Protein AF-C9KJD7-F1 (afdb_monomer_lite)

pLDDT: mean 94.2, std 3.02, range [83.0, 98.0]

Foldseek 3Di:
DCVPDVVSVVVCVVCPQWNCVDPDTDGNVCNVDDPQNVLVCCQVVVPDDDCQQPHWDQDPVRGIGTPHDRDCPDQDDPPCLLVDDDCRQSLNVCCVPPVVVSCCCVPVVVVVVVQVVVCVVPVGDRRHD

InterPro domains:
  IPR014729 Rossmann-like alpha/beta/alpha sandwich fold [G3DSA:3.40.50.620] (1-95)

Secondary structure (DSSP, 8-state):
-GGG-HHHHHHHHHH-SEETTSSS-EE-GGGS--HHHHHHHHHHHT----GGG--EEE-TTS-EEESS-S----TT--TTGGG--GGG-HHHHHHHH-HHHHHIIIIIS-HHHHHHHHHHHH-PPP---

Organism: NCBI:txid500635

Radius of gyration: 19.28 Å; chains: 1; bounding box: 46×38×44 Å

Structure (mmCIF, N/CA/C/O backbone):
data_AF-C9KJD7-F1
#
_entry.id   AF-C9KJD7-F1
#
loop_
_atom_site.group_PDB
_atom_site.id
_atom_site.type_symbol
_atom_site.label_atom_id
_atom_site.label_alt_id
_atom_site.label_comp_id
_atom_site.label_asym_id
_atom_site.label_entity_id
_atom_site.label_seq_id
_atom_site.pdbx_PDB_ins_code
_atom_site.Cartn_x
_atom_site.Cartn_y
_atom_site.Cartn_z
_atom_site.occupancy
_atom_site.B_iso_or_equiv
_atom_site.auth_seq_id
_atom_site.auth_comp_id
_atom_site.auth_asym_id
_atom_site.auth_atom_id
_atom_site.pdbx_PDB_model_num
ATOM 1 N N . MET A 1 1 ? 8.123 -0.818 -9.303 1.00 92.56 1 MET A N 1
ATOM 2 C CA . MET A 1 1 ? 7.869 -0.478 -10.717 1.00 92.56 1 MET A CA 1
ATOM 3 C C . MET A 1 1 ? 8.272 0.971 -10.977 1.00 92.56 1 MET A C 1
ATOM 5 O O . MET A 1 1 ? 8.283 1.766 -10.039 1.00 92.56 1 MET A O 1
ATOM 9 N N . ALA A 1 2 ? 8.653 1.328 -12.207 1.00 95.12 2 ALA A N 1
ATOM 10 C CA . ALA A 1 2 ? 9.039 2.704 -12.550 1.00 95.12 2 ALA A CA 1
ATOM 11 C C . ALA A 1 2 ? 7.876 3.688 -12.342 1.00 95.12 2 ALA A C 1
ATOM 13 O O . ALA A 1 2 ? 8.091 4.812 -11.901 1.00 95.12 2 ALA A O 1
ATOM 14 N N . SER A 1 3 ? 6.646 3.220 -12.566 1.00 94.44 3 SER A N 1
ATOM 15 C CA . SER A 1 3 ? 5.395 3.955 -12.352 1.00 94.44 3 SER A CA 1
ATOM 16 C C . SER A 1 3 ? 5.130 4.377 -10.901 1.00 94.44 3 SER A C 1
ATOM 18 O O . SER A 1 3 ? 4.305 5.253 -10.670 1.00 94.44 3 SER A O 1
ATOM 20 N N . GLU A 1 4 ? 5.805 3.786 -9.910 1.00 90.88 4 GLU A N 1
ATOM 21 C CA . GLU A 1 4 ? 5.519 4.053 -8.493 1.00 90.88 4 GLU A CA 1
ATOM 22 C C . GLU A 1 4 ? 6.102 5.375 -7.990 1.00 90.88 4 GLU A C 1
ATOM 24 O O . GLU A 1 4 ? 5.655 5.893 -6.968 1.00 90.88 4 GLU A O 1
ATOM 29 N N . SER A 1 5 ? 7.130 5.918 -8.650 1.00 94.69 5 SER A N 1
ATOM 30 C CA . SER A 1 5 ? 7.665 7.230 -8.288 1.00 94.69 5 SER A CA 1
ATOM 31 C C . SER A 1 5 ? 8.477 7.863 -9.408 1.00 94.69 5 SER A C 1
ATOM 33 O O . SER A 1 5 ? 9.162 7.187 -10.175 1.00 94.69 5 SER A O 1
ATOM 35 N N . ARG A 1 6 ? 8.501 9.200 -9.432 1.00 96.38 6 ARG A N 1
ATOM 36 C CA . ARG A 1 6 ? 9.325 9.970 -10.374 1.00 96.38 6 ARG A CA 1
ATOM 37 C C . ARG A 1 6 ? 10.816 9.634 -10.267 1.00 96.38 6 ARG A C 1
ATOM 39 O O . ARG A 1 6 ? 11.512 9.610 -11.274 1.00 96.38 6 ARG A O 1
ATOM 46 N N . LEU A 1 7 ? 11.302 9.336 -9.060 1.00 95.88 7 LEU A N 1
ATOM 47 C CA . LEU A 1 7 ? 12.688 8.909 -8.847 1.00 95.88 7 LEU A CA 1
ATOM 48 C C . LEU A 1 7 ? 12.970 7.554 -9.509 1.00 95.88 7 LEU A C 1
ATOM 50 O O . LEU A 1 7 ? 13.984 7.416 -10.189 1.00 95.88 7 LEU A O 1
ATOM 54 N N . ARG A 1 8 ? 12.069 6.572 -9.355 1.00 95.00 8 ARG A N 1
ATOM 55 C CA . ARG A 1 8 ? 12.198 5.251 -9.995 1.00 95.00 8 ARG A CA 1
ATOM 56 C C . ARG A 1 8 ? 12.112 5.360 -11.512 1.00 95.00 8 ARG A C 1
ATOM 58 O O . ARG A 1 8 ? 12.933 4.756 -12.195 1.00 95.00 8 ARG A O 1
ATOM 65 N N . TYR A 1 9 ? 11.180 6.166 -12.015 1.00 96.00 9 TYR A N 1
ATOM 66 C CA . TYR A 1 9 ? 11.052 6.474 -13.436 1.00 96.00 9 TYR A CA 1
ATOM 67 C C . TYR A 1 9 ? 12.339 7.071 -14.009 1.00 96.00 9 TYR A C 1
ATOM 69 O O . TYR A 1 9 ? 12.933 6.494 -14.914 1.00 96.00 9 TYR A O 1
ATOM 77 N N . ASN A 1 10 ? 12.840 8.161 -13.423 1.00 95.50 10 ASN A N 1
ATOM 78 C CA . ASN A 1 10 ? 14.061 8.813 -13.896 1.00 95.50 10 ASN A CA 1
ATOM 79 C C . ASN A 1 10 ? 15.281 7.886 -13.820 1.00 95.50 10 ASN A C 1
ATOM 81 O O . ASN A 1 10 ? 16.130 7.915 -14.706 1.00 95.50 10 ASN A O 1
ATOM 85 N N . ALA A 1 11 ? 15.383 7.062 -12.774 1.00 93.19 11 ALA A N 1
ATOM 86 C CA . ALA A 1 11 ? 16.453 6.077 -12.665 1.00 93.19 11 ALA A CA 1
ATOM 87 C C . ALA A 1 11 ? 16.360 5.010 -13.766 1.00 93.19 11 ALA A C 1
ATOM 89 O O . ALA A 1 11 ? 17.380 4.650 -14.343 1.00 93.19 11 ALA A O 1
ATOM 90 N N . TRP A 1 12 ? 15.153 4.528 -14.077 1.00 94.38 12 TRP A N 1
ATOM 91 C CA . TRP A 1 12 ? 14.939 3.576 -15.164 1.00 94.38 12 TRP A CA 1
ATOM 92 C C . TRP A 1 12 ? 15.247 4.190 -16.531 1.00 94.38 12 TRP A C 1
ATOM 94 O O . TRP A 1 12 ? 15.902 3.545 -17.333 1.00 94.38 12 TRP A O 1
ATOM 104 N N . ILE A 1 13 ? 14.870 5.446 -16.786 1.00 95.12 13 ILE A N 1
ATOM 105 C CA . ILE A 1 13 ? 15.190 6.127 -18.054 1.00 95.12 13 ILE A CA 1
ATOM 106 C C . ILE A 1 13 ? 16.705 6.212 -18.285 1.00 95.12 13 ILE A C 1
ATOM 108 O O . ILE A 1 13 ? 17.159 6.113 -19.418 1.00 95.12 13 ILE A O 1
ATOM 112 N N . LYS A 1 14 ? 17.495 6.361 -17.215 1.00 93.19 14 LYS A N 1
ATOM 113 C CA . LYS A 1 14 ? 18.958 6.455 -17.309 1.00 93.19 14 LYS A CA 1
ATOM 114 C C . LYS A 1 14 ? 19.637 5.123 -17.628 1.00 93.19 14 LYS A C 1
ATOM 116 O O . LYS A 1 14 ? 20.612 5.118 -18.364 1.00 93.19 14 LYS A O 1
ATOM 121 N N . THR A 1 15 ? 19.174 4.023 -17.034 1.00 93.94 15 THR A N 1
ATOM 122 C CA . THR A 1 15 ? 19.896 2.734 -17.064 1.00 93.94 15 THR A CA 1
ATOM 123 C C . THR A 1 15 ? 19.114 1.590 -17.708 1.00 93.94 15 THR A C 1
ATOM 125 O O . THR A 1 15 ? 19.617 0.480 -17.819 1.00 93.94 15 THR A O 1
ATOM 128 N N . GLY A 1 16 ? 17.851 1.805 -18.061 1.00 93.56 16 GLY A N 1
ATOM 129 C CA . GLY A 1 16 ? 16.930 0.764 -18.506 1.00 93.56 16 GLY A CA 1
ATOM 130 C C . GLY A 1 16 ? 16.708 -0.341 -17.467 1.00 93.56 16 GLY A C 1
ATOM 131 O O . GLY A 1 16 ? 16.741 -0.120 -16.250 1.00 93.56 16 GLY A O 1
ATOM 132 N N . CYS A 1 17 ? 16.466 -1.556 -17.970 1.00 94.56 17 CYS A N 1
ATOM 133 C CA . CYS A 1 17 ? 16.278 -2.755 -17.153 1.00 94.56 17 CYS A CA 1
ATOM 134 C C . CYS A 1 17 ? 17.533 -3.113 -16.352 1.00 94.56 17 CYS A C 1
ATOM 136 O O . CYS A 1 17 ? 17.412 -3.487 -15.188 1.00 94.56 17 CYS A O 1
ATOM 138 N N . ASN A 1 18 ? 18.719 -2.989 -16.950 1.00 95.81 18 ASN A N 1
ATOM 139 C CA . ASN A 1 18 ? 19.962 -3.479 -16.368 1.00 95.81 18 ASN A CA 1
ATOM 140 C C . ASN A 1 18 ? 20.971 -2.341 -16.247 1.00 95.81 18 ASN A C 1
ATOM 142 O O . ASN A 1 18 ? 21.471 -1.827 -17.241 1.00 95.81 18 ASN A O 1
ATOM 146 N N . ALA A 1 19 ? 21.292 -1.975 -15.012 1.00 94.19 19 ALA A N 1
ATOM 147 C CA . ALA A 1 19 ? 22.281 -0.956 -14.703 1.00 94.19 19 ALA A CA 1
ATOM 148 C C . ALA A 1 19 ? 23.676 -1.589 -14.575 1.00 94.19 19 ALA A C 1
ATOM 150 O O . ALA A 1 19 ? 24.211 -1.641 -13.472 1.00 94.19 19 ALA A O 1
ATOM 151 N N . PHE A 1 20 ? 24.231 -2.123 -15.668 1.00 94.50 20 PHE A N 1
ATOM 152 C CA . PHE A 1 20 ? 25.518 -2.839 -15.648 1.00 94.50 20 PHE A CA 1
ATOM 153 C C . PHE A 1 20 ? 26.694 -1.954 -15.215 1.00 94.50 20 PHE A C 1
ATOM 155 O O . PHE A 1 20 ? 27.547 -2.413 -14.465 1.00 94.50 20 PHE A O 1
ATOM 162 N N . ASP A 1 21 ? 26.677 -0.681 -15.613 1.00 93.50 21 ASP A N 1
ATOM 163 C CA . ASP A 1 21 ? 27.759 0.277 -15.345 1.00 93.50 21 ASP A CA 1
ATOM 164 C C . ASP A 1 21 ? 27.586 1.051 -14.025 1.00 93.50 21 ASP A C 1
ATOM 166 O O . ASP A 1 21 ? 28.344 1.972 -13.721 1.00 93.50 21 ASP A O 1
ATOM 170 N N . ALA A 1 22 ? 26.555 0.738 -13.233 1.00 91.31 22 ALA A N 1
ATOM 171 C CA . ALA A 1 22 ? 26.372 1.376 -11.934 1.00 91.31 22 ALA A CA 1
ATOM 172 C C . ALA A 1 22 ? 27.430 0.890 -10.934 1.00 91.31 22 ALA A C 1
ATOM 174 O O . ALA A 1 22 ? 27.833 -0.268 -10.970 1.00 91.31 22 ALA A O 1
ATOM 175 N N . THR A 1 23 ? 27.790 1.736 -9.959 1.00 94.31 23 THR A N 1
ATOM 176 C CA . THR A 1 23 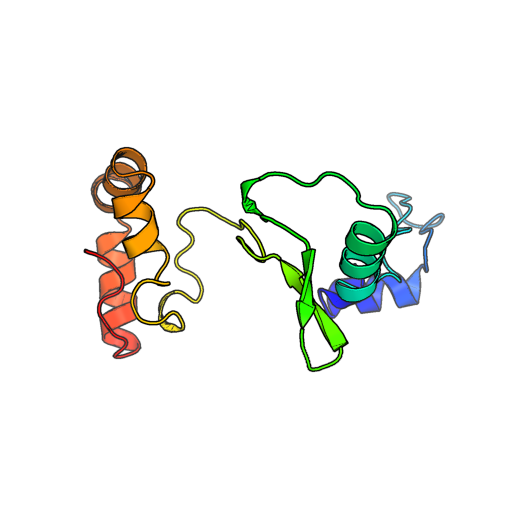? 28.678 1.355 -8.838 1.00 94.31 23 THR A CA 1
ATOM 177 C C . THR A 1 23 ? 28.236 0.053 -8.166 1.00 94.31 23 THR A C 1
ATOM 179 O O . THR A 1 23 ? 29.065 -0.757 -7.769 1.00 94.31 23 THR A O 1
ATOM 182 N N . TYR A 1 24 ? 26.919 -0.150 -8.079 1.00 93.12 24 TYR A N 1
ATOM 183 C CA . TYR A 1 24 ? 26.300 -1.399 -7.657 1.00 93.12 24 TYR A CA 1
ATOM 184 C C . TYR A 1 24 ? 25.371 -1.884 -8.775 1.00 93.12 24 TYR A C 1
ATOM 186 O O . TYR A 1 24 ? 24.230 -1.405 -8.871 1.00 93.12 24 TYR A O 1
ATOM 194 N N . PRO A 1 25 ? 25.846 -2.791 -9.649 1.00 94.81 25 PRO A N 1
ATOM 195 C CA . PRO A 1 25 ? 25.055 -3.271 -10.766 1.00 94.81 25 PRO A CA 1
ATOM 196 C C . PRO A 1 25 ? 23.760 -3.932 -10.303 1.00 94.81 25 PRO A C 1
ATOM 198 O O . PRO A 1 25 ? 23.732 -4.683 -9.329 1.00 94.81 25 PRO A O 1
ATOM 201 N N . SER A 1 26 ? 22.658 -3.642 -10.992 1.00 94.75 26 SER A N 1
ATOM 202 C CA . SER A 1 26 ? 21.351 -4.205 -10.642 1.00 94.75 26 SER A CA 1
ATOM 203 C C . SER A 1 26 ? 20.452 -4.379 -11.856 1.00 94.75 26 SER A C 1
ATOM 205 O O . SER A 1 26 ? 20.471 -3.576 -12.788 1.00 94.75 26 SER A O 1
ATOM 207 N N . SER A 1 27 ? 19.630 -5.426 -11.811 1.00 95.19 27 SER A N 1
ATOM 208 C CA . SER A 1 27 ? 18.577 -5.683 -12.795 1.00 95.19 27 SER A CA 1
ATOM 209 C C . SER A 1 27 ? 17.216 -5.355 -12.190 1.00 95.19 27 SER A C 1
ATOM 211 O O . SER A 1 27 ? 16.934 -5.690 -11.038 1.00 95.19 27 SER A O 1
ATOM 213 N N . LYS A 1 28 ? 16.359 -4.688 -12.960 1.00 94.06 28 LYS A N 1
ATOM 214 C CA . LYS A 1 28 ? 15.044 -4.202 -12.529 1.00 94.06 28 LYS A CA 1
ATOM 215 C C . LYS A 1 28 ? 13.961 -4.597 -13.546 1.00 94.06 28 LYS A C 1
ATOM 217 O O . LYS A 1 28 ? 13.256 -3.707 -14.037 1.00 94.06 28 LYS A O 1
ATOM 222 N N . PRO A 1 29 ? 13.786 -5.901 -13.847 1.00 94.81 29 PRO A N 1
ATOM 223 C CA . PRO A 1 29 ? 12.886 -6.382 -14.903 1.00 94.81 29 PRO A CA 1
ATOM 224 C C . PRO A 1 29 ? 11.429 -5.972 -14.678 1.00 94.81 29 PRO A C 1
ATOM 226 O O . PRO A 1 29 ? 10.723 -5.651 -15.622 1.00 94.81 29 PRO A O 1
ATOM 229 N N . MET A 1 30 ? 10.998 -5.849 -13.423 1.00 95.31 30 MET A N 1
ATOM 230 C CA . MET A 1 30 ? 9.647 -5.384 -13.098 1.00 95.31 30 MET A CA 1
ATOM 231 C C . MET A 1 30 ? 9.436 -3.883 -13.329 1.00 95.31 30 MET A C 1
ATOM 233 O O . MET A 1 30 ? 8.360 -3.376 -13.057 1.00 95.31 30 MET A O 1
ATOM 237 N N . SER A 1 31 ? 10.435 -3.107 -13.753 1.00 95.06 31 SER A N 1
ATOM 238 C CA . SER A 1 31 ? 10.281 -1.647 -13.802 1.00 95.06 31 SER A CA 1
ATOM 239 C C . SER A 1 31 ? 9.325 -1.161 -14.880 1.00 95.06 31 SER A C 1
ATOM 241 O O . SER A 1 31 ? 8.655 -0.162 -14.638 1.00 95.06 31 SER A O 1
ATOM 243 N N . PHE A 1 32 ? 9.258 -1.836 -16.028 1.00 93.56 32 PHE A N 1
ATOM 244 C CA . PHE A 1 32 ? 8.383 -1.421 -17.128 1.00 93.56 32 PHE A CA 1
ATOM 245 C C . PHE A 1 32 ? 6.927 -1.865 -16.941 1.00 93.56 32 PHE A C 1
ATOM 247 O O . PHE A 1 32 ? 6.040 -1.293 -17.562 1.00 93.56 32 PHE A O 1
ATOM 254 N N . TRP A 1 33 ? 6.685 -2.851 -16.073 1.00 96.19 33 TRP A N 1
ATOM 255 C CA . TRP A 1 33 ? 5.341 -3.290 -15.715 1.00 96.19 33 TRP A CA 1
ATOM 256 C C . TRP A 1 33 ? 4.632 -2.221 -14.887 1.00 96.19 33 TRP A C 1
ATOM 258 O O . TRP A 1 33 ? 5.236 -1.554 -14.040 1.00 96.19 33 TRP A O 1
ATOM 268 N N . THR A 1 34 ? 3.330 -2.097 -15.098 1.00 95.38 34 THR A N 1
ATOM 269 C CA . THR A 1 34 ? 2.421 -1.322 -14.260 1.00 95.38 34 THR A CA 1
ATOM 270 C C . THR A 1 34 ? 1.728 -2.219 -13.234 1.00 95.38 34 THR A C 1
ATOM 272 O O . THR A 1 34 ? 1.676 -3.441 -13.370 1.00 95.38 34 THR A O 1
ATOM 275 N N . ASN A 1 35 ? 1.117 -1.608 -12.213 1.00 94.06 35 ASN A N 1
ATOM 276 C CA . ASN A 1 35 ? 0.298 -2.352 -11.252 1.00 94.06 35 ASN A CA 1
ATOM 277 C C . ASN A 1 35 ? -0.850 -3.101 -11.948 1.00 94.06 35 ASN A C 1
ATOM 279 O O . ASN A 1 35 ? -1.255 -4.159 -11.481 1.00 94.06 35 ASN A O 1
ATOM 283 N N . GLN A 1 36 ? -1.384 -2.550 -13.044 1.00 96.31 36 GLN A N 1
ATOM 284 C CA . GLN A 1 36 ? -2.461 -3.188 -13.795 1.00 96.31 36 GLN A CA 1
ATOM 285 C C . GLN A 1 36 ? -1.961 -4.414 -14.556 1.00 96.31 36 GLN A C 1
ATOM 287 O O . GLN A 1 36 ? -2.619 -5.441 -14.461 1.00 96.31 36 GLN A O 1
ATOM 292 N N . ASP A 1 37 ? -0.781 -4.355 -15.181 1.00 97.19 37 ASP A N 1
ATOM 293 C CA . ASP A 1 37 ? -0.188 -5.516 -15.864 1.00 97.19 37 ASP A CA 1
ATOM 294 C C . ASP A 1 37 ? 0.036 -6.674 -14.883 1.00 97.19 37 ASP A C 1
ATOM 296 O O . ASP A 1 37 ? -0.274 -7.828 -15.172 1.00 97.19 37 ASP A O 1
ATOM 300 N N . VAL A 1 38 ? 0.523 -6.365 -13.675 1.00 96.25 38 VAL A N 1
ATOM 301 C CA . VAL A 1 38 ? 0.735 -7.370 -12.623 1.00 96.25 38 VAL A CA 1
ATOM 302 C C . VAL A 1 38 ? -0.591 -7.986 -12.166 1.00 96.25 38 VAL A C 1
ATOM 304 O O . VAL A 1 38 ? -0.692 -9.207 -12.049 1.00 96.25 38 VAL A O 1
ATOM 307 N N . LEU A 1 39 ? -1.617 -7.169 -11.912 1.00 97.06 39 LEU A N 1
ATOM 308 C CA . LEU A 1 39 ? -2.928 -7.665 -11.482 1.00 97.06 39 LEU A CA 1
ATOM 309 C C . LEU A 1 39 ? -3.637 -8.457 -12.588 1.00 97.06 39 LEU A C 1
ATOM 311 O O . LEU A 1 39 ? -4.214 -9.509 -12.315 1.00 97.06 39 LEU A O 1
ATOM 315 N N . GLU A 1 40 ? -3.562 -7.996 -13.833 1.00 97.81 40 GLU A N 1
ATOM 316 C CA . GLU A 1 40 ? -4.082 -8.714 -14.994 1.00 97.81 40 GLU A CA 1
ATOM 317 C C . GLU A 1 40 ? -3.403 -10.074 -15.147 1.00 97.81 40 GLU A C 1
ATOM 319 O O . GLU A 1 40 ? -4.091 -11.086 -15.280 1.00 97.81 40 GLU A O 1
ATOM 324 N N . TYR A 1 41 ? -2.073 -10.123 -15.036 1.00 97.81 41 TYR A N 1
ATOM 325 C CA . TYR A 1 41 ? -1.312 -11.368 -15.086 1.00 97.81 41 TYR A CA 1
ATOM 326 C C . TYR A 1 41 ? -1.739 -12.345 -13.984 1.00 97.81 41 TYR A C 1
ATOM 328 O O . TYR A 1 41 ? -1.963 -13.528 -14.255 1.00 97.81 41 TYR A O 1
ATOM 336 N N . ILE A 1 42 ? -1.910 -11.859 -12.748 1.00 97.50 42 ILE A N 1
ATOM 337 C CA . ILE A 1 42 ? -2.406 -12.670 -11.626 1.00 97.50 42 ILE A CA 1
ATOM 338 C C . ILE A 1 42 ? -3.789 -13.246 -11.943 1.00 97.50 42 ILE A C 1
ATOM 340 O O . ILE A 1 42 ? -4.010 -14.440 -11.729 1.00 97.50 42 ILE A O 1
ATOM 344 N N . ALA A 1 43 ? -4.705 -12.428 -12.467 1.00 97.06 43 ALA A N 1
ATOM 345 C CA . ALA A 1 43 ? -6.057 -12.858 -12.811 1.00 97.06 43 ALA A CA 1
ATOM 346 C C . ALA A 1 43 ? -6.067 -13.877 -13.964 1.00 97.06 43 ALA A C 1
ATOM 348 O O . ALA A 1 43 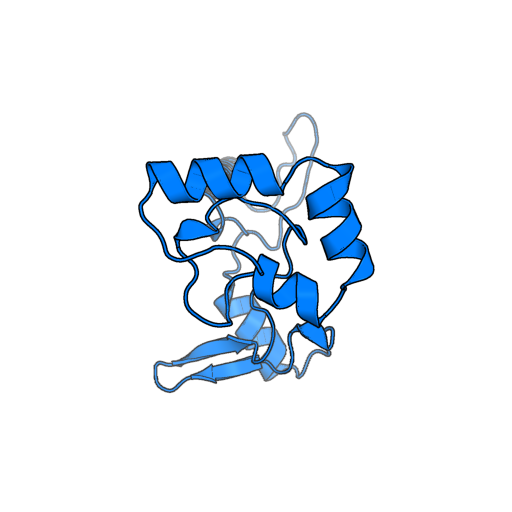? -6.748 -14.900 -13.876 1.00 97.06 43 ALA A O 1
ATOM 349 N N . TYR A 1 44 ? -5.289 -13.625 -15.020 1.00 97.50 44 TYR A N 1
ATOM 350 C CA . TYR A 1 44 ? -5.216 -14.469 -16.212 1.00 97.50 44 TYR A CA 1
ATOM 351 C C . TYR A 1 44 ? -4.608 -15.843 -15.906 1.00 97.50 44 TYR A C 1
ATOM 353 O O . TYR A 1 44 ? -5.184 -16.874 -16.254 1.00 97.50 44 TYR A O 1
ATOM 361 N N . HIS A 1 45 ? -3.485 -15.873 -15.186 1.00 98.00 45 HIS A N 1
ATOM 362 C CA . HIS A 1 45 ? -2.789 -17.114 -14.835 1.00 98.00 45 HIS A CA 1
ATOM 363 C C . HIS A 1 45 ? -3.281 -17.757 -13.535 1.00 98.00 45 HIS A C 1
ATOM 365 O O . HIS A 1 45 ? -2.776 -18.811 -13.150 1.00 98.00 45 HIS A O 1
ATOM 371 N N . ARG A 1 46 ? -4.260 -17.145 -12.854 1.00 96.56 46 ARG A N 1
ATOM 372 C CA . ARG A 1 46 ? -4.796 -17.604 -11.561 1.00 96.56 46 ARG A CA 1
ATOM 373 C C . ARG A 1 46 ? -3.688 -17.824 -10.529 1.00 96.56 46 ARG A C 1
ATOM 375 O O . ARG A 1 46 ? -3.674 -18.820 -9.804 1.00 96.56 46 ARG A O 1
ATOM 382 N N . VAL A 1 47 ? -2.740 -16.889 -10.481 1.00 97.62 47 VAL A N 1
ATOM 383 C CA . VAL A 1 47 ? -1.622 -16.945 -9.536 1.00 97.62 47 VAL A CA 1
ATOM 384 C C . VAL A 1 47 ? -2.180 -16.835 -8.122 1.00 97.62 47 VAL A C 1
ATOM 386 O O . VAL A 1 47 ? -2.923 -15.907 -7.803 1.00 97.62 47 VAL A O 1
ATOM 389 N N . LYS A 1 48 ? -1.817 -17.780 -7.254 1.00 97.38 48 LYS A N 1
ATOM 390 C CA . LYS A 1 48 ? -2.220 -17.733 -5.849 1.00 97.38 48 LYS A CA 1
ATOM 391 C C . LYS A 1 48 ? -1.536 -16.553 -5.159 1.00 97.38 48 LYS A C 1
ATOM 393 O O . LYS A 1 48 ? -0.309 -16.477 -5.137 1.00 97.38 48 LYS A O 1
ATOM 398 N N . ILE A 1 49 ? -2.331 -15.679 -4.549 1.00 96.94 49 ILE A N 1
ATOM 399 C CA . ILE A 1 49 ? -1.857 -14.547 -3.745 1.00 96.94 49 ILE A CA 1
ATOM 400 C C . ILE A 1 49 ? -2.229 -14.730 -2.266 1.00 96.94 49 ILE A C 1
ATOM 402 O O . ILE A 1 49 ? -3.116 -15.529 -1.951 1.00 96.94 49 ILE A O 1
ATOM 406 N N . PRO A 1 50 ? -1.551 -14.036 -1.333 1.00 96.75 50 PRO A N 1
ATOM 407 C CA . PRO A 1 50 ? -1.909 -14.079 0.082 1.00 96.75 50 PRO A CA 1
ATOM 408 C C . PRO A 1 50 ? -3.366 -13.671 0.332 1.00 96.75 50 PRO A C 1
ATOM 410 O O . PRO A 1 50 ? -3.871 -12.734 -0.282 1.00 96.75 50 PRO A O 1
ATOM 413 N N . SER A 1 51 ? -4.020 -14.339 1.285 1.00 96.06 51 SER A N 1
ATOM 414 C CA . SER A 1 51 ? -5.456 -14.177 1.562 1.00 96.06 51 SER A CA 1
ATOM 415 C C . SER A 1 51 ? -5.867 -12.757 1.951 1.00 96.06 51 SER A C 1
ATOM 417 O O . SER A 1 51 ? -6.997 -12.364 1.682 1.00 96.06 51 SER A O 1
ATOM 419 N N . VAL A 1 52 ? -4.956 -11.968 2.530 1.00 93.88 52 VAL A N 1
ATOM 420 C CA . VAL A 1 52 ? -5.190 -10.558 2.888 1.00 93.88 52 VAL A CA 1
ATOM 421 C C . VAL A 1 52 ? -5.571 -9.687 1.681 1.00 93.88 52 VAL A C 1
ATOM 423 O O . VAL A 1 52 ? -6.300 -8.712 1.831 1.00 93.88 52 VAL A O 1
ATOM 426 N N . TYR A 1 53 ? -5.135 -10.064 0.476 1.00 95.88 53 TYR A N 1
ATOM 427 C CA . TYR A 1 53 ? -5.476 -9.374 -0.770 1.00 95.88 53 TYR A CA 1
ATOM 428 C C . TYR A 1 53 ? -6.792 -9.882 -1.390 1.00 95.88 53 TYR A C 1
ATOM 430 O O . TYR A 1 53 ? -7.316 -9.280 -2.325 1.00 95.88 53 TYR A O 1
ATOM 438 N N . GLY A 1 54 ? -7.362 -10.980 -0.884 1.00 95.81 54 GLY A N 1
ATOM 439 C CA . GLY A 1 54 ? -8.553 -11.603 -1.457 1.00 95.81 54 GLY A CA 1
ATOM 440 C C . GLY A 1 54 ? -8.324 -12.110 -2.885 1.00 95.81 54 GLY A C 1
ATOM 441 O O . GLY A 1 54 ? -7.327 -12.775 -3.161 1.00 95.81 54 GLY A O 1
ATOM 442 N N . ASN A 1 55 ? -9.258 -11.808 -3.788 1.00 96.06 55 ASN A N 1
ATOM 443 C CA . ASN A 1 55 ? -9.188 -12.161 -5.207 1.00 96.06 55 ASN A CA 1
ATOM 444 C C . ASN A 1 55 ? -8.851 -10.935 -6.059 1.00 96.06 55 ASN A C 1
ATOM 446 O O . ASN A 1 55 ? -9.176 -9.811 -5.682 1.00 96.06 55 ASN A O 1
ATOM 450 N N . VAL A 1 56 ? -8.276 -11.147 -7.245 1.00 97.56 56 VAL A N 1
ATOM 451 C CA . VAL A 1 56 ? -8.147 -10.086 -8.252 1.00 97.56 56 VAL A CA 1
ATOM 452 C C . VAL A 1 56 ? -9.363 -10.111 -9.171 1.00 97.56 56 VAL A C 1
ATOM 454 O O . VAL A 1 56 ? -9.634 -11.118 -9.824 1.00 97.56 56 VAL A O 1
ATOM 457 N N . VAL A 1 57 ? -10.095 -9.001 -9.226 1.00 96.56 57 VAL A N 1
ATOM 458 C CA . VAL A 1 57 ? -11.324 -8.848 -10.013 1.00 96.56 57 VAL A CA 1
ATOM 459 C C . VAL A 1 57 ? -11.200 -7.697 -11.003 1.00 96.56 57 VAL A C 1
ATOM 461 O O . VAL A 1 57 ? -10.561 -6.683 -10.721 1.00 96.56 57 VAL A O 1
ATOM 464 N N . LYS A 1 58 ? -11.836 -7.839 -12.170 1.00 96.94 58 LYS A N 1
ATOM 465 C CA . LYS A 1 58 ? -11.935 -6.773 -13.173 1.00 96.94 58 LYS A CA 1
ATOM 466 C C . LYS A 1 58 ? -13.212 -5.975 -12.937 1.00 96.94 58 LYS A C 1
ATOM 468 O O . LYS A 1 58 ? -14.311 -6.523 -12.938 1.00 96.94 58 LYS A O 1
ATOM 473 N N . S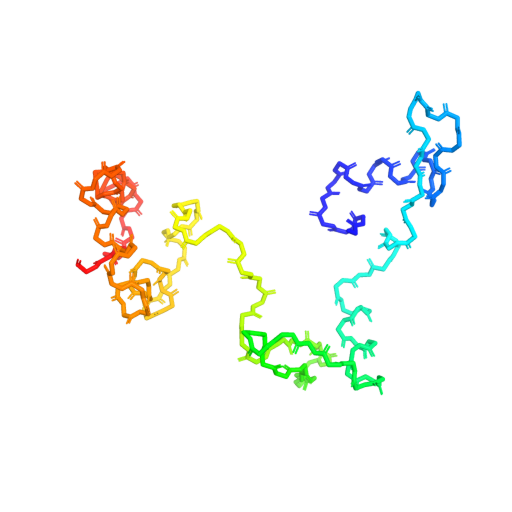ER A 1 59 ? -13.065 -4.679 -12.711 1.00 92.44 59 SER A N 1
ATOM 474 C CA . SER A 1 59 ? -14.184 -3.761 -12.511 1.00 92.44 59 SER A CA 1
ATOM 475 C C . SER A 1 59 ? -14.831 -3.353 -13.842 1.00 92.44 59 SER A C 1
ATOM 477 O O . SER A 1 59 ? -14.276 -3.570 -14.920 1.00 92.44 59 SER A O 1
ATOM 479 N N . LYS A 1 60 ? -16.014 -2.723 -13.776 1.00 92.06 60 LYS A N 1
ATOM 480 C CA . LYS A 1 60 ? -16.799 -2.321 -14.963 1.00 92.06 60 LYS A CA 1
ATOM 481 C C . LYS A 1 60 ? -16.059 -1.367 -15.907 1.00 92.06 60 LYS A C 1
ATOM 483 O O . LYS A 1 60 ? -16.357 -1.339 -17.092 1.00 92.06 60 LYS A O 1
ATOM 488 N N . ASN A 1 61 ? -15.102 -0.597 -15.393 1.00 93.06 61 ASN A N 1
ATOM 489 C CA . ASN A 1 61 ? -14.289 0.328 -16.188 1.00 93.06 61 ASN A CA 1
ATOM 490 C C . ASN A 1 61 ? -13.048 -0.344 -16.815 1.00 93.06 61 ASN A C 1
ATOM 492 O O . ASN A 1 61 ? -12.189 0.347 -17.356 1.00 93.06 61 ASN A O 1
ATOM 496 N N . GLY A 1 62 ? -12.924 -1.670 -16.702 1.00 94.50 62 GLY A N 1
ATOM 497 C CA . GLY A 1 62 ? -11.820 -2.446 -17.258 1.00 94.50 62 GLY A CA 1
ATOM 498 C C . GLY A 1 62 ? -10.575 -2.539 -16.372 1.00 94.50 62 GLY A C 1
ATOM 499 O O . GLY A 1 62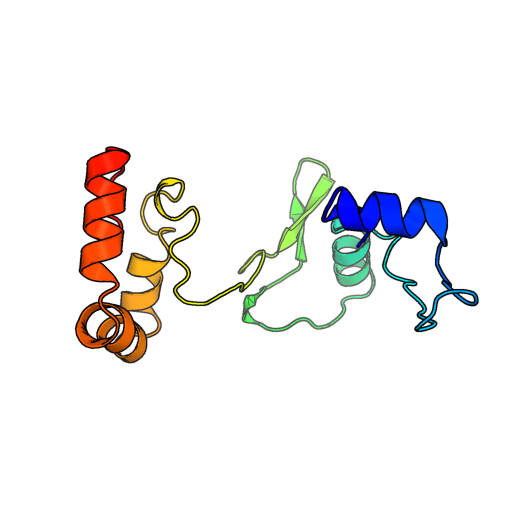 ? -9.659 -3.267 -16.743 1.00 94.50 62 GLY A O 1
ATOM 500 N N . LYS A 1 63 ? -10.528 -1.874 -15.208 1.00 96.81 63 LYS A N 1
ATOM 501 C CA . LYS A 1 63 ? -9.379 -1.942 -14.287 1.00 96.81 63 LYS A CA 1
ATOM 502 C C . LYS A 1 63 ? -9.461 -3.133 -13.339 1.00 96.81 63 LYS A C 1
ATOM 504 O O . LYS A 1 63 ? -10.546 -3.457 -12.849 1.00 96.81 63 LYS A O 1
ATOM 509 N N . TYR A 1 64 ? -8.313 -3.721 -13.031 1.00 97.19 64 TYR A N 1
ATOM 510 C CA . TYR A 1 64 ? -8.159 -4.789 -12.049 1.00 97.19 64 TYR A CA 1
ATOM 511 C C . TYR A 1 64 ? -7.915 -4.223 -10.647 1.00 97.19 64 TYR A C 1
ATOM 513 O O . TYR A 1 64 ? -7.187 -3.239 -10.485 1.00 97.19 64 TYR A O 1
ATOM 521 N N . ALA A 1 65 ? -8.509 -4.863 -9.642 1.00 96.44 65 ALA A N 1
ATOM 522 C CA . ALA A 1 65 ? -8.339 -4.540 -8.230 1.00 96.44 65 ALA A CA 1
ATOM 523 C C . ALA A 1 65 ? -8.395 -5.809 -7.370 1.00 96.44 65 ALA A C 1
ATOM 525 O O . ALA A 1 65 ? -8.986 -6.815 -7.766 1.00 96.44 65 ALA A O 1
ATOM 526 N N . THR A 1 66 ? -7.790 -5.748 -6.190 1.00 96.81 66 THR A N 1
ATOM 527 C CA . THR A 1 66 ? -7.943 -6.754 -5.138 1.00 96.81 66 THR A CA 1
ATOM 528 C C . THR A 1 66 ? -9.271 -6.559 -4.404 1.00 96.81 66 THR A C 1
ATOM 530 O O . THR A 1 66 ? -9.755 -5.436 -4.268 1.00 96.81 66 THR A O 1
ATOM 533 N N . THR A 1 67 ? -9.891 -7.647 -3.942 1.00 95.25 67 THR A N 1
ATOM 534 C CA . THR A 1 67 ? -11.114 -7.572 -3.119 1.00 95.25 67 THR A CA 1
ATOM 535 C C . THR A 1 67 ? -10.820 -7.364 -1.634 1.00 95.25 67 THR A C 1
ATOM 537 O O . THR A 1 67 ? -11.739 -7.058 -0.879 1.00 95.25 67 THR A O 1
ATOM 540 N N . GLY A 1 68 ? -9.578 -7.611 -1.206 1.00 93.19 68 GLY A N 1
ATOM 541 C CA . GLY A 1 68 ? -9.084 -7.327 0.142 1.00 93.19 68 GLY A CA 1
ATOM 542 C C . GLY A 1 68 ? -8.287 -6.024 0.184 1.00 93.19 68 GLY A C 1
ATOM 543 O O . GLY A 1 68 ? -8.707 -5.017 -0.381 1.00 93.19 68 GLY A O 1
ATOM 544 N N . GLU A 1 69 ? -7.122 -6.045 0.833 1.00 90.62 69 GLU A N 1
ATOM 545 C CA . GLU A 1 69 ? -6.223 -4.885 0.835 1.00 90.62 69 GLU A CA 1
ATOM 546 C C . GLU A 1 69 ? -5.685 -4.604 -0.575 1.00 90.62 69 GLU A C 1
ATOM 548 O O . GLU A 1 69 ? -5.406 -5.518 -1.354 1.00 90.62 69 GLU A O 1
ATOM 553 N N . ASP A 1 70 ? -5.491 -3.334 -0.903 1.00 88.56 70 ASP A N 1
ATOM 554 C CA . ASP A 1 70 ? -4.744 -2.885 -2.083 1.00 88.56 70 ASP A CA 1
ATOM 555 C C . ASP A 1 70 ? -3.230 -2.900 -1.813 1.00 88.56 70 ASP A C 1
ATOM 557 O O . ASP A 1 70 ? -2.421 -3.233 -2.683 1.00 88.56 70 ASP A O 1
ATOM 561 N N . ARG A 1 71 ? -2.846 -2.583 -0.574 1.00 86.62 71 ARG A N 1
ATOM 562 C CA . ARG A 1 71 ? -1.490 -2.637 -0.030 1.00 86.62 71 ARG A CA 1
ATOM 563 C C . ARG A 1 71 ? -1.555 -2.798 1.485 1.00 86.62 71 ARG A C 1
ATOM 565 O O . ARG A 1 71 ? -2.348 -2.150 2.150 1.00 86.62 71 ARG A O 1
ATOM 572 N N . THR A 1 72 ? -0.665 -3.598 2.057 1.00 86.25 72 THR A N 1
ATOM 573 C CA . THR A 1 72 ? -0.650 -3.815 3.515 1.00 86.25 72 THR A CA 1
ATOM 574 C C . THR A 1 72 ? 0.133 -2.745 4.276 1.00 86.25 72 THR A C 1
ATOM 576 O O . THR A 1 72 ? -0.198 -2.444 5.417 1.00 86.25 72 THR A O 1
ATOM 579 N N . GLY A 1 73 ? 1.125 -2.115 3.632 1.00 83.44 73 GLY A N 1
ATOM 580 C CA . GLY A 1 73 ? 1.858 -0.968 4.178 1.00 83.44 73 GLY A CA 1
ATOM 581 C C . GLY A 1 73 ? 2.400 -1.176 5.600 1.00 83.44 73 GLY A C 1
ATOM 582 O O . GLY A 1 73 ? 2.641 -2.294 6.047 1.00 83.44 73 GLY A O 1
ATOM 583 N N . CYS A 1 74 ? 2.623 -0.070 6.309 1.00 87.50 74 CYS A N 1
ATOM 584 C CA . CYS A 1 74 ? 2.983 -0.092 7.724 1.00 87.50 74 CYS A CA 1
ATOM 585 C C . CYS A 1 74 ? 1.709 -0.120 8.580 1.00 87.50 74 CYS A C 1
ATOM 587 O O . CYS A 1 74 ? 0.867 0.768 8.448 1.00 87.50 74 CYS A O 1
ATOM 589 N N . VAL A 1 75 ? 1.616 -1.084 9.500 1.00 88.94 75 VAL A N 1
ATOM 590 C CA . VAL A 1 75 ? 0.388 -1.435 10.244 1.00 88.94 75 VAL A CA 1
ATOM 591 C C . VAL A 1 75 ? -0.265 -0.263 10.996 1.00 88.94 75 VAL A C 1
ATOM 593 O O . VAL A 1 75 ? -1.486 -0.168 11.031 1.00 88.94 75 VAL A O 1
ATOM 596 N N . PHE A 1 76 ? 0.526 0.641 11.579 1.00 91.94 76 PHE A N 1
ATOM 597 C CA . PHE A 1 76 ? 0.037 1.791 12.357 1.00 91.94 76 PHE A CA 1
ATOM 598 C C . PHE A 1 76 ? 0.689 3.116 11.930 1.00 91.94 76 PHE A C 1
ATOM 600 O O . PHE A 1 76 ? 0.936 4.004 12.741 1.00 91.94 76 PHE A O 1
ATOM 607 N N . CYS A 1 77 ? 1.009 3.267 10.642 1.00 92.19 77 CYS A N 1
ATOM 608 C CA . CYS A 1 77 ? 1.569 4.523 10.143 1.00 92.19 77 CYS A CA 1
ATOM 609 C C . CYS A 1 77 ? 0.508 5.641 10.150 1.00 92.19 77 CYS A C 1
ATOM 611 O O . CYS A 1 77 ? -0.539 5.464 9.525 1.00 92.19 77 CYS A O 1
ATOM 613 N N . PRO A 1 78 ? 0.767 6.804 10.773 1.00 92.56 78 PRO A N 1
ATOM 614 C CA . PRO A 1 78 ? -0.196 7.906 10.844 1.00 92.56 78 PRO A CA 1
ATOM 615 C C . PRO A 1 78 ? -0.247 8.749 9.559 1.00 92.56 78 PRO A C 1
ATOM 617 O O . PRO A 1 78 ? -1.123 9.597 9.400 1.00 92.56 78 PRO A O 1
ATOM 620 N N . ILE A 1 79 ? 0.668 8.531 8.610 1.00 92.44 79 ILE A N 1
ATOM 621 C CA . ILE A 1 79 ? 0.726 9.317 7.374 1.00 92.44 79 ILE A CA 1
ATOM 622 C C . ILE A 1 79 ? -0.561 9.111 6.568 1.00 92.44 79 ILE A C 1
ATOM 624 O O . ILE A 1 79 ? -0.910 7.985 6.199 1.00 92.44 79 ILE A O 1
ATOM 628 N N . GLY A 1 80 ? -1.241 10.225 6.287 1.00 91.88 80 GLY A N 1
ATOM 629 C CA . GLY A 1 80 ? -2.463 10.268 5.485 1.00 91.88 80 GLY A CA 1
ATOM 630 C C . GLY A 1 80 ? -3.715 9.728 6.179 1.00 91.88 80 GLY A C 1
ATOM 631 O O . GLY A 1 80 ? -4.742 9.622 5.519 1.00 91.88 80 GLY A O 1
ATOM 632 N N . CYS A 1 81 ? -3.673 9.402 7.478 1.00 93.56 81 CYS A N 1
ATOM 633 C CA . CYS A 1 81 ? -4.842 8.850 8.179 1.00 93.56 81 CYS A CA 1
ATOM 634 C C . CYS A 1 81 ? -6.056 9.803 8.191 1.00 93.56 81 CYS A C 1
ATOM 636 O O . CYS A 1 81 ? -7.187 9.340 8.116 1.00 93.56 81 CYS A O 1
ATOM 638 N N . HIS A 1 82 ? -5.828 11.122 8.172 1.0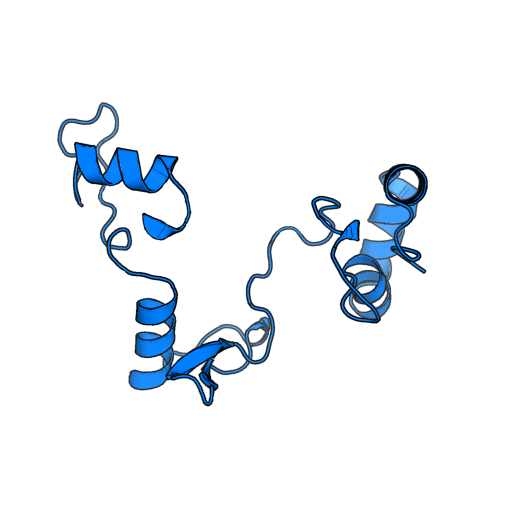0 94.50 82 HIS A N 1
ATOM 639 C CA . HIS A 1 82 ? -6.871 12.156 8.070 1.00 94.50 82 HIS A CA 1
ATOM 640 C C . HIS A 1 82 ? -7.650 12.152 6.744 1.00 94.50 82 HIS A C 1
ATOM 642 O O . HIS A 1 82 ? -8.681 12.811 6.640 1.00 94.50 82 HIS A O 1
ATOM 648 N N . LEU A 1 83 ? -7.171 11.431 5.725 1.00 93.44 83 LEU A N 1
ATOM 649 C CA . LEU A 1 83 ? -7.862 11.278 4.440 1.00 93.44 83 LEU A CA 1
ATOM 650 C C . LEU A 1 83 ? -8.813 10.069 4.424 1.00 93.44 83 LEU A C 1
ATOM 652 O O . LEU A 1 83 ? -9.607 9.921 3.493 1.00 93.44 83 LEU A O 1
ATOM 656 N N . GLU A 1 84 ? -8.722 9.188 5.423 1.00 91.25 84 GLU A N 1
ATOM 657 C CA . GLU A 1 84 ? -9.537 7.977 5.531 1.00 91.25 84 GLU A CA 1
ATOM 658 C C . GLU A 1 84 ? -10.918 8.293 6.114 1.00 91.25 84 GLU A C 1
ATOM 660 O O . GLU A 1 84 ? -11.074 9.225 6.901 1.00 91.25 84 GLU A O 1
ATOM 665 N N . LYS A 1 85 ? -11.940 7.512 5.743 1.00 88.81 85 LYS A N 1
ATOM 666 C CA . LYS A 1 85 ? -13.338 7.822 6.079 1.00 88.81 85 LYS A CA 1
ATOM 667 C C . LYS A 1 85 ? -14.059 6.638 6.710 1.00 88.81 85 LYS A C 1
ATOM 669 O O . LYS A 1 85 ? -13.850 5.489 6.327 1.00 88.81 85 LYS A O 1
ATOM 674 N N . GLY A 1 86 ? -14.958 6.923 7.650 1.00 86.38 86 GLY A N 1
ATOM 675 C CA . GLY A 1 86 ? -15.824 5.910 8.256 1.00 86.38 86 GLY A CA 1
ATOM 676 C C . GLY A 1 86 ? -15.045 4.758 8.902 1.00 86.38 86 GLY A C 1
ATOM 677 O O . GLY A 1 86 ? -14.045 4.973 9.591 1.00 86.38 86 GLY A O 1
ATOM 678 N N . ASP A 1 87 ? -15.509 3.528 8.681 1.00 83.19 87 ASP A N 1
ATOM 679 C CA . ASP A 1 87 ? -14.885 2.307 9.210 1.00 83.19 87 ASP A CA 1
ATOM 680 C C . ASP A 1 87 ? -13.588 1.905 8.489 1.00 83.19 87 ASP A C 1
ATOM 682 O O . ASP A 1 87 ? -12.898 0.990 8.943 1.00 83.19 87 ASP A O 1
ATOM 686 N N . SER A 1 88 ? -13.218 2.577 7.390 1.00 83.00 88 SER A N 1
ATOM 687 C CA . SER A 1 88 ? -11.962 2.294 6.687 1.00 83.00 88 SER A CA 1
ATOM 688 C C . SER A 1 88 ? -10.741 2.901 7.382 1.00 83.00 88 SER A C 1
ATOM 690 O O . SER A 1 88 ? -9.616 2.556 7.020 1.00 83.00 88 SER A O 1
ATOM 692 N N . ARG A 1 89 ? -10.943 3.789 8.369 1.00 90.56 89 ARG A N 1
ATOM 693 C CA . ARG A 1 89 ? -9.865 4.393 9.165 1.00 90.56 89 ARG A CA 1
ATOM 694 C C . ARG A 1 89 ? -9.011 3.314 9.816 1.00 90.56 89 ARG A C 1
ATOM 696 O O . ARG A 1 89 ? -9.499 2.499 10.604 1.00 90.56 89 ARG A O 1
ATOM 703 N N . ARG A 1 90 ? -7.717 3.316 9.521 1.00 90.94 90 ARG A N 1
ATOM 704 C CA . ARG A 1 90 ? -6.800 2.229 9.873 1.00 90.94 90 ARG A CA 1
ATOM 705 C C . ARG A 1 90 ? -6.687 1.992 11.373 1.00 90.94 90 ARG A C 1
ATOM 707 O O . ARG A 1 90 ? -6.605 0.842 11.777 1.00 90.94 90 ARG A O 1
ATOM 714 N N . PHE A 1 91 ? -6.745 3.031 12.209 1.00 94.31 91 PHE A N 1
ATOM 715 C CA . PHE A 1 91 ? -6.645 2.862 13.664 1.00 94.31 91 PHE A CA 1
ATOM 716 C C . PHE A 1 91 ? -7.940 2.309 14.272 1.00 94.31 91 PHE A C 1
ATOM 718 O O . PHE A 1 91 ? -7.883 1.480 15.177 1.00 94.31 91 PHE A O 1
ATOM 725 N N . VAL A 1 92 ? -9.101 2.655 13.705 1.00 93.38 92 VAL A N 1
ATOM 726 C CA . VAL A 1 92 ? -10.385 2.008 14.032 1.00 93.38 92 VAL A CA 1
ATOM 727 C C . VAL A 1 92 ? -10.389 0.543 13.584 1.00 93.38 92 VAL A C 1
ATOM 729 O O . VAL A 1 92 ? -10.880 -0.331 14.294 1.00 93.38 92 VAL A O 1
ATOM 732 N N . ARG A 1 93 ? -9.809 0.228 12.422 1.00 91.69 93 ARG A N 1
ATOM 733 C CA . ARG A 1 93 ? -9.640 -1.165 11.979 1.00 91.69 93 ARG A CA 1
ATOM 734 C C . ARG A 1 93 ? -8.656 -1.937 12.857 1.00 91.69 93 ARG A C 1
ATOM 736 O O . ARG A 1 93 ? -8.875 -3.116 13.142 1.00 91.69 93 ARG A O 1
ATOM 743 N N . LEU A 1 94 ? -7.570 -1.293 13.275 1.00 94.06 94 LEU A N 1
ATOM 744 C CA . LEU A 1 94 ? -6.523 -1.901 14.088 1.00 94.06 94 LEU A CA 1
ATOM 745 C C . LEU A 1 94 ? -7.047 -2.284 15.473 1.00 94.06 94 LEU A C 1
ATOM 747 O O . LEU A 1 94 ? -6.740 -3.378 15.940 1.00 94.06 94 LEU A O 1
ATOM 751 N N . SER A 1 95 ? -7.887 -1.448 16.091 1.00 95.12 95 SER A N 1
ATOM 752 C CA . SER A 1 95 ? -8.508 -1.765 17.385 1.00 95.12 95 SER A CA 1
ATOM 753 C C . SER A 1 95 ? -9.404 -3.005 17.323 1.00 95.12 95 SER A C 1
ATOM 755 O O . SER A 1 95 ? -9.416 -3.796 18.263 1.00 95.12 95 SER A O 1
ATOM 757 N N . LYS A 1 96 ? -10.098 -3.221 16.195 1.00 94.06 96 LYS A N 1
ATOM 758 C CA . LYS A 1 96 ? -10.959 -4.393 15.963 1.00 94.06 96 LYS A CA 1
ATOM 759 C C . LYS A 1 96 ? -10.150 -5.655 15.640 1.00 94.06 96 LYS A C 1
ATOM 761 O O . LYS A 1 96 ? -10.450 -6.729 16.148 1.00 94.06 96 LYS A O 1
ATOM 766 N N . THR A 1 97 ? -9.140 -5.540 14.777 1.00 92.50 97 THR A N 1
ATOM 767 C CA . THR A 1 97 ? -8.412 -6.702 14.230 1.00 92.50 97 THR A CA 1
ATOM 768 C C . THR A 1 97 ? -7.237 -7.152 15.098 1.00 92.50 97 THR A C 1
ATOM 770 O O . THR A 1 97 ? -6.969 -8.347 15.188 1.00 92.50 97 THR A O 1
ATOM 773 N N . HIS A 1 98 ? -6.535 -6.217 15.743 1.00 95.12 98 HIS A N 1
ATOM 774 C CA . HIS A 1 98 ? -5.332 -6.478 16.537 1.00 95.12 98 HIS A CA 1
ATOM 775 C C . HIS A 1 98 ? -5.330 -5.624 17.822 1.00 95.12 98 HIS A C 1
ATOM 777 O O . HIS A 1 98 ? -4.458 -4.769 17.994 1.00 95.12 98 HIS A O 1
ATOM 783 N N . PRO A 1 99 ? -6.264 -5.856 18.766 1.00 96.88 99 PRO A N 1
ATOM 784 C CA . PRO A 1 99 ? -6.470 -4.989 19.932 1.00 96.88 99 PRO A CA 1
ATOM 785 C C . PRO A 1 99 ? -5.225 -4.827 20.816 1.00 96.88 99 PRO A C 1
ATOM 787 O O . PRO A 1 99 ? -4.973 -3.744 21.330 1.00 96.88 99 PRO A O 1
ATOM 790 N N . LYS A 1 100 ? -4.393 -5.870 20.949 1.00 97.69 100 LYS A N 1
ATOM 791 C CA . LYS A 1 100 ? -3.124 -5.785 21.697 1.00 97.69 100 LYS A CA 1
ATOM 792 C C . LYS A 1 100 ? -2.112 -4.851 21.029 1.00 97.69 100 LYS A C 1
ATOM 794 O O . LYS A 1 100 ? -1.398 -4.125 21.711 1.00 97.69 100 LYS A O 1
ATOM 799 N N . LEU A 1 101 ? -2.044 -4.876 19.697 1.00 96.69 101 LEU A N 1
ATOM 800 C CA . LEU A 1 101 ? -1.148 -4.004 18.940 1.00 96.69 101 LEU A CA 1
ATOM 801 C C . LEU A 1 101 ? -1.663 -2.564 18.929 1.00 96.69 101 LEU A C 1
ATOM 803 O O . LEU A 1 101 ? -0.867 -1.635 19.027 1.00 96.69 101 LEU A O 1
ATOM 807 N N . TYR A 1 102 ? -2.984 -2.391 18.854 1.00 96.88 102 TYR A N 1
ATOM 808 C CA . TYR A 1 102 ? -3.628 -1.098 19.045 1.00 96.88 102 TYR A CA 1
ATOM 809 C C . TYR A 1 102 ? -3.276 -0.513 20.414 1.00 96.88 102 TYR A C 1
ATOM 811 O O . TYR A 1 102 ? -2.746 0.587 20.469 1.00 96.88 102 TYR A O 1
ATOM 819 N N . ASP A 1 103 ? -3.473 -1.261 21.503 1.00 96.81 103 ASP A N 1
ATOM 820 C CA . ASP A 1 103 ? -3.130 -0.808 22.856 1.00 96.81 103 ASP A CA 1
ATOM 821 C C . ASP A 1 103 ? -1.654 -0.407 22.975 1.00 96.81 103 ASP A C 1
ATOM 823 O O . ASP A 1 103 ? -1.339 0.688 23.437 1.00 96.81 103 ASP A O 1
ATOM 827 N N . TYR A 1 104 ? -0.750 -1.247 22.470 1.00 96.88 104 TYR A N 1
ATOM 828 C CA . TYR A 1 104 ? 0.677 -0.946 22.462 1.00 96.88 104 TYR A CA 1
ATOM 829 C C . TYR A 1 104 ? 0.991 0.352 21.703 1.00 96.88 104 TYR A C 1
ATOM 831 O O . TYR A 1 104 ? 1.652 1.246 22.231 1.00 96.88 104 TYR A O 1
ATOM 839 N N . CYS A 1 105 ? 0.478 0.496 20.482 1.00 96.12 105 CYS A N 1
ATOM 840 C CA . CYS A 1 105 ? 0.701 1.684 19.664 1.00 96.12 105 CYS A CA 1
ATOM 841 C C . CYS A 1 105 ? 0.120 2.947 20.318 1.00 96.12 105 CYS A C 1
ATOM 843 O O . CYS A 1 105 ? 0.796 3.970 20.414 1.00 96.12 105 CYS A O 1
ATOM 845 N N . MET A 1 106 ? -1.107 2.859 20.819 1.00 96.12 106 MET A N 1
ATOM 846 C CA . MET A 1 106 ? -1.850 3.998 21.344 1.00 96.12 106 MET A CA 1
ATOM 847 C C . MET A 1 106 ? -1.356 4.438 22.721 1.00 96.12 106 MET A C 1
ATOM 849 O O . MET A 1 106 ? -1.247 5.634 22.958 1.00 96.12 106 MET A O 1
ATOM 853 N N . ASN A 1 107 ? -1.040 3.495 23.612 1.00 94.31 107 ASN A N 1
ATOM 854 C CA . ASN A 1 107 ? -0.762 3.781 25.023 1.00 94.31 107 ASN A CA 1
ATOM 855 C C . ASN A 1 107 ? 0.714 3.641 25.418 1.00 94.31 107 ASN A C 1
ATOM 857 O O . ASN A 1 107 ? 1.095 4.119 26.484 1.00 94.31 107 ASN A O 1
ATOM 861 N N . LYS A 1 108 ? 1.554 2.963 24.621 1.00 95.25 108 LYS A N 1
ATOM 862 C CA . LYS A 1 108 ? 2.993 2.807 24.923 1.00 95.25 108 LYS A CA 1
ATOM 863 C C . LYS A 1 108 ? 3.892 3.616 24.001 1.00 95.25 108 LYS A C 1
ATOM 865 O O . LYS A 1 108 ? 4.950 4.045 24.444 1.00 95.25 108 LYS A O 1
ATOM 870 N N . LEU A 1 109 ? 3.490 3.811 22.744 1.00 95.69 109 LEU A N 1
ATOM 871 C CA . LEU A 1 109 ? 4.285 4.551 21.756 1.00 95.69 109 LEU A CA 1
ATOM 872 C C . LEU A 1 109 ? 3.868 6.020 21.594 1.00 95.69 109 LEU A C 1
ATOM 874 O O . LEU A 1 109 ? 4.490 6.725 20.806 1.00 95.69 109 LEU A O 1
ATOM 878 N N . GLY A 1 110 ? 2.833 6.476 22.304 1.00 93.75 110 GLY A N 1
ATOM 879 C CA . GLY A 1 110 ? 2.361 7.862 22.228 1.00 93.75 110 GLY A CA 1
ATOM 880 C C . GLY A 1 110 ? 1.656 8.212 20.910 1.00 93.75 110 GLY A C 1
ATOM 881 O O . GLY A 1 110 ? 1.760 9.331 20.409 1.00 93.75 110 GLY A O 1
ATOM 882 N N . MET A 1 111 ? 0.995 7.237 20.270 1.00 96.44 111 MET A N 1
ATOM 883 C CA . MET A 1 111 ? 0.283 7.490 19.011 1.00 96.44 111 MET A CA 1
ATOM 884 C C . MET A 1 111 ? -0.973 8.347 19.220 1.00 96.44 111 MET A C 1
ATOM 886 O O . MET A 1 111 ? -1.357 9.072 18.308 1.00 96.44 111 MET A O 1
ATOM 890 N N . LYS A 1 112 ? -1.606 8.293 20.400 1.00 95.69 112 LYS A N 1
ATOM 891 C CA . LYS A 1 112 ? -2.807 9.087 20.710 1.00 95.69 112 LYS A CA 1
ATOM 892 C C . LYS A 1 112 ? -2.547 10.576 20.551 1.00 95.69 112 LYS A C 1
ATOM 894 O O . LYS A 1 112 ? -3.251 11.238 19.801 1.00 95.69 112 LYS A O 1
ATOM 899 N N . GLU A 1 113 ? -1.477 11.050 21.170 1.00 95.69 113 GLU A N 1
ATOM 900 C CA . GLU A 1 113 ? -1.062 12.447 21.181 1.00 95.69 113 GLU A CA 1
ATOM 901 C C . GLU A 1 113 ? -0.811 12.954 19.756 1.00 95.69 113 GLU A C 1
ATOM 903 O O . GLU A 1 113 ? -1.227 14.052 19.388 1.00 95.69 113 GLU A O 1
ATOM 908 N N . LEU A 1 114 ? -0.183 12.125 18.916 1.00 95.88 114 LEU A N 1
ATOM 909 C CA . LEU A 1 114 ? 0.039 12.453 17.511 1.00 95.88 114 LEU A CA 1
ATOM 910 C C . LEU A 1 114 ? -1.269 12.506 16.710 1.00 95.88 114 LEU A C 1
ATOM 912 O O . LEU A 1 114 ? -1.448 13.407 15.891 1.00 95.88 114 LEU A O 1
ATOM 916 N N . LEU A 1 115 ? -2.172 11.542 16.905 1.00 96.38 115 LEU A N 1
ATOM 917 C CA . LEU A 1 115 ? -3.448 11.509 16.188 1.00 96.38 115 LEU A CA 1
ATOM 918 C C . LEU A 1 115 ? -4.371 12.652 16.621 1.00 96.38 115 LEU A C 1
ATOM 920 O O . LEU A 1 115 ? -5.021 13.238 15.758 1.00 96.38 115 LEU A O 1
ATOM 924 N N . ASP A 1 116 ? -4.375 13.013 17.904 1.00 96.31 116 ASP A N 1
ATOM 925 C CA . ASP A 1 116 ? -5.112 14.168 18.423 1.00 96.31 116 ASP A CA 1
ATOM 926 C C . ASP A 1 116 ? -4.599 15.466 17.790 1.00 96.31 116 ASP A C 1
ATOM 928 O O . ASP A 1 116 ? -5.390 16.246 17.260 1.00 96.31 116 ASP A O 1
ATOM 932 N N . ALA A 1 117 ? -3.274 15.650 17.724 1.00 96.56 117 ALA A N 1
ATOM 933 C CA . ALA A 1 117 ? -2.672 16.805 17.062 1.00 96.56 117 ALA A CA 1
ATOM 934 C C . ALA A 1 117 ? -3.032 16.871 15.566 1.00 96.56 117 ALA A C 1
ATOM 936 O O . ALA A 1 117 ? -3.365 17.940 15.053 1.00 96.56 117 ALA A O 1
ATOM 937 N N . ILE A 1 118 ? -3.007 15.737 14.853 1.00 96.56 118 ILE A N 1
ATOM 938 C CA . ILE A 1 118 ? -3.436 15.676 13.445 1.00 96.56 118 ILE A CA 1
ATOM 939 C C . ILE A 1 118 ? -4.911 16.061 13.321 1.00 96.56 118 ILE A C 1
ATOM 941 O O . ILE A 1 118 ? -5.266 16.821 12.416 1.00 96.56 118 ILE A O 1
ATOM 945 N N . GLN A 1 119 ? -5.771 15.546 14.199 1.00 95.25 119 GLN A N 1
ATOM 946 C CA . GLN A 1 119 ? -7.199 15.839 14.174 1.00 95.25 119 GLN A CA 1
ATOM 947 C C . GLN A 1 119 ? -7.462 17.331 14.410 1.00 95.25 119 GLN A C 1
ATOM 949 O O . GLN A 1 119 ? -8.209 17.933 13.640 1.00 95.25 119 GLN A O 1
ATOM 954 N N . GLU A 1 120 ? -6.803 17.936 15.397 1.00 96.88 120 GLU A N 1
ATOM 955 C CA . GLU A 1 120 ? -6.903 19.368 15.699 1.00 96.88 120 GLU A CA 1
ATOM 956 C C . GLU A 1 120 ? -6.472 20.238 14.509 1.00 96.88 120 GLU A C 1
ATOM 958 O O . GLU A 1 120 ? -7.188 21.158 14.120 1.00 96.88 120 GLU A O 1
ATOM 963 N N . HIS A 1 121 ? -5.345 19.912 13.870 1.00 97.00 121 HIS A N 1
ATOM 964 C CA . HIS A 1 121 ? -4.807 20.709 12.762 1.00 97.00 121 HIS A CA 1
ATOM 965 C C . HIS A 1 121 ? -5.582 20.548 11.449 1.00 97.00 121 HIS A C 1
ATOM 967 O O . HIS A 1 121 ? -5.565 21.446 10.609 1.00 97.00 121 HIS A O 1
ATOM 973 N N . THR A 1 122 ? -6.216 19.394 11.227 1.00 96.31 122 THR A N 1
ATOM 974 C CA . THR A 1 122 ? -6.900 19.088 9.956 1.00 96.31 122 THR A CA 1
ATOM 975 C C . THR A 1 122 ? -8.417 19.226 10.031 1.00 96.31 122 THR A C 1
ATOM 977 O O . THR A 1 122 ? -9.063 19.298 8.987 1.00 96.31 122 THR A O 1
ATOM 980 N N . GLY A 1 123 ? -8.999 19.227 11.234 1.00 94.62 123 GLY A N 1
ATOM 981 C CA . GLY A 1 123 ? -10.448 19.201 11.437 1.00 94.62 123 GLY A CA 1
ATOM 982 C C . GLY A 1 123 ? -11.119 17.916 10.939 1.00 94.62 123 GLY A C 1
ATOM 983 O O . GLY A 1 123 ? -12.325 17.911 10.693 1.00 94.62 123 GLY A O 1
ATOM 984 N N . CYS A 1 124 ? -10.355 16.836 10.732 1.00 93.25 124 CYS A N 1
ATOM 985 C CA . CYS A 1 124 ? -10.914 15.568 10.275 1.00 93.25 124 CYS A CA 1
ATOM 986 C C . CYS A 1 124 ? -11.757 14.885 11.365 1.00 93.25 124 CYS A C 1
ATOM 988 O O . CYS A 1 124 ? -11.736 15.241 12.546 1.00 93.25 124 CYS A O 1
ATOM 990 N N . GLU A 1 125 ? -12.532 13.882 10.961 1.00 91.44 125 GLU A N 1
ATOM 991 C CA . GLU A 1 125 ? -13.265 13.057 11.913 1.00 91.44 125 GLU A CA 1
ATOM 992 C C . GLU A 1 125 ? -12.312 12.278 12.840 1.00 91.44 125 GLU A C 1
ATOM 994 O O . GLU A 1 125 ? -11.176 11.978 12.470 1.00 91.44 125 GLU A O 1
ATOM 999 N N . LYS A 1 126 ? -12.809 11.851 14.010 1.00 91.75 126 LYS A N 1
ATOM 1000 C CA . LYS A 1 126 ? -12.020 11.110 15.006 1.00 91.75 126 LYS A CA 1
ATOM 1001 C C . LYS A 1 126 ? -11.272 9.926 14.381 1.00 91.75 126 LYS A C 1
ATOM 1003 O O . LYS A 1 126 ? -11.872 9.066 13.739 1.00 91.75 126 LYS A O 1
ATOM 1008 N N . LEU A 1 127 ? -9.955 9.880 14.560 1.00 92.50 127 LEU A N 1
ATOM 1009 C CA . LEU A 1 127 ? -9.089 8.941 13.834 1.00 92.50 127 LEU A CA 1
ATOM 1010 C C . LEU A 1 127 ? -9.052 7.536 14.443 1.00 92.50 127 LEU A C 1
ATOM 1012 O O . LEU A 1 127 ? -8.683 6.577 13.764 1.00 92.50 127 LEU A O 1
ATOM 1016 N N . TYR A 1 128 ? -9.440 7.410 15.708 1.00 92.88 128 TYR A N 1
ATOM 1017 C CA . TYR A 1 128 ? -9.331 6.191 16.499 1.00 92.88 128 TYR A CA 1
ATOM 1018 C C . TYR A 1 128 ? -10.490 6.072 17.506 1.00 92.88 128 TYR A C 1
ATOM 1020 O O . TYR A 1 128 ? -11.298 6.994 17.641 1.00 92.88 128 TYR A O 1
ATOM 1028 N N . VAL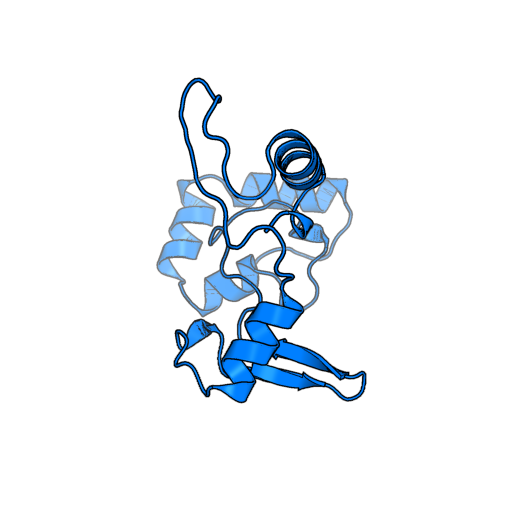 A 1 129 ? -10.599 4.925 18.188 1.00 89.56 129 VAL A N 1
ATOM 1029 C CA . VAL A 1 129 ? -11.622 4.667 19.227 1.00 89.56 129 VAL A CA 1
ATOM 1030 C C . VAL A 1 129 ? -11.115 5.035 20.609 1.00 89.56 129 VAL A C 1
ATOM 1032 O O . VAL A 1 129 ? -10.059 4.488 21.006 1.00 89.56 129 VAL A O 1
#

Sequence (129 aa):
MASESRLRYNAWIKTGCNAFDATYPSSKPMSFWTNQDVLEYIAYHRVKIPSVYGNVVKSKNGKYATTGEDRTGCVFCPIGCHLEKGDSRRFVRLSKTHPKLYDYCMNKLGMKELLDAIQEHTGCEKLYV